Protein AF-A0A8H6S369-F1 (afdb_monomer_lite)

Sequence (110 aa):
MFALYQAVAGFLSSSPSASPAGTSSTSLPSLEELDYHQGLYRLVLHCLEDAAKKPGISEAEKAQLEEQCAQTRDRIAALHRLFMATMMEETYKHTHANLNPLGPPKDKNV

pLDDT: mean 72.41, std 19.6, range [31.75, 94.06]

Secondary structure (DSSP, 8-state):
-HHHHHHHHHHHH-------------PPPPHHHHHHHHHHHHHHHHHHHHHHTSTT--HHHHHHHHHHHHHHHHHHHHHHHHHHHHHHHHHHHHHHHT----PPP-----

Foldseek 3Di:
DVVVVVVLVVVLPPDVPPDPDDPDPPDQDDLVVLVVVLVVLVVVLVVLVVVLPDPPDDPVSNVVSVVSNVSSVVVNVVSVVSSVVVVVVVVVCVVVVVPPPDDDDPDDDD

Radius of gyration: 23.06 Å; chains: 1; bounding box: 61×20×75 Å

Structure (mmCIF, N/CA/C/O backbone):
data_AF-A0A8H6S369-F1
#
_entry.id   AF-A0A8H6S369-F1
#
loop_
_atom_site.group_PDB
_atom_site.id
_atom_site.type_symbol
_atom_site.label_atom_id
_atom_site.label_alt_id
_atom_site.label_comp_id
_atom_site.label_asym_id
_atom_site.label_entity_id
_atom_site.label_seq_id
_atom_site.pdbx_PDB_ins_code
_atom_site.Cartn_x
_atom_site.Cartn_y
_atom_site.Cartn_z
_atom_site.occupancy
_atom_site.B_iso_or_equiv
_atom_site.auth_seq_id
_atom_site.auth_comp_id
_atom_site.auth_asym_id
_atom_site.auth_atom_id
_atom_site.pdbx_PDB_model_num
ATOM 1 N N . MET A 1 1 ? -11.746 -13.940 14.329 1.00 49.00 1 MET A N 1
ATOM 2 C CA . MET A 1 1 ? -11.210 -12.718 13.682 1.00 49.00 1 MET A CA 1
ATOM 3 C C . MET A 1 1 ? -9.698 -12.547 13.858 1.00 49.00 1 MET A C 1
ATOM 5 O O . MET A 1 1 ? -9.083 -12.058 12.929 1.00 49.00 1 MET A O 1
ATOM 9 N N . PHE A 1 2 ? -9.077 -13.017 14.950 1.00 45.47 2 PHE A N 1
ATOM 10 C CA . PHE A 1 2 ? -7.624 -12.910 15.207 1.00 45.47 2 PHE A CA 1
ATOM 11 C C . PHE A 1 2 ? -6.681 -13.470 14.113 1.00 45.47 2 PHE A C 1
ATOM 13 O O . PHE A 1 2 ? -5.579 -12.960 13.933 1.00 45.47 2 PHE A O 1
ATOM 20 N N . ALA A 1 3 ? -7.102 -14.489 13.355 1.00 48.59 3 ALA A N 1
ATOM 21 C CA . ALA A 1 3 ? -6.244 -15.147 12.360 1.00 48.59 3 ALA A CA 1
ATOM 22 C C . ALA A 1 3 ? -5.946 -14.285 11.115 1.00 48.59 3 ALA A C 1
ATOM 24 O O . ALA A 1 3 ? -4.846 -14.353 10.573 1.00 48.59 3 ALA A O 1
ATOM 25 N N . LEU A 1 4 ? -6.889 -13.436 10.686 1.00 51.72 4 LEU A N 1
ATOM 26 C CA . LEU A 1 4 ? -6.674 -12.534 9.545 1.00 51.72 4 LEU A CA 1
ATOM 27 C C . LEU A 1 4 ? -5.665 -11.426 9.886 1.00 51.72 4 LEU A C 1
ATOM 29 O O . LEU A 1 4 ? -4.855 -11.052 9.045 1.00 51.72 4 LEU A O 1
ATOM 33 N N . TYR A 1 5 ? -5.662 -10.960 11.136 1.00 52.28 5 TYR A N 1
ATOM 34 C CA . TYR A 1 5 ? -4.746 -9.921 11.610 1.00 52.28 5 TYR A CA 1
ATOM 35 C C . TYR A 1 5 ? -3.295 -10.402 11.676 1.00 52.28 5 TYR A C 1
ATOM 37 O O . TYR A 1 5 ? -2.406 -9.670 11.251 1.00 52.28 5 TYR A O 1
ATOM 45 N N . GLN A 1 6 ? -3.038 -11.634 12.138 1.00 49.88 6 GLN A N 1
ATOM 46 C CA . GLN A 1 6 ? -1.680 -12.196 12.108 1.00 49.88 6 GLN A CA 1
ATOM 47 C C . GLN A 1 6 ? -1.173 -12.415 10.679 1.00 49.88 6 GLN A C 1
ATOM 49 O O . GLN A 1 6 ? -0.004 -12.156 10.407 1.00 49.88 6 GLN A O 1
ATOM 54 N N . ALA A 1 7 ? -2.045 -12.834 9.756 1.00 52.62 7 ALA A N 1
ATOM 55 C CA . ALA A 1 7 ? -1.669 -13.021 8.357 1.00 52.62 7 ALA A CA 1
ATOM 56 C C . ALA A 1 7 ? -1.289 -11.690 7.681 1.00 52.62 7 ALA A C 1
ATOM 58 O O . ALA A 1 7 ? -0.270 -11.614 6.995 1.00 52.62 7 ALA A O 1
ATOM 59 N N . VAL A 1 8 ? -2.053 -10.621 7.933 1.00 51.81 8 VAL A N 1
ATOM 60 C CA . VAL A 1 8 ? -1.755 -9.277 7.409 1.00 51.81 8 VAL A CA 1
ATOM 61 C C . VAL A 1 8 ? -0.524 -8.673 8.094 1.00 51.81 8 VAL A C 1
ATOM 63 O O . VAL A 1 8 ? 0.328 -8.109 7.414 1.00 51.81 8 VAL A O 1
ATOM 66 N N . ALA A 1 9 ? -0.355 -8.853 9.408 1.00 53.53 9 ALA A N 1
ATOM 67 C CA . ALA A 1 9 ? 0.839 -8.408 10.128 1.00 53.53 9 ALA A CA 1
ATOM 68 C C . ALA A 1 9 ? 2.114 -9.134 9.660 1.00 53.53 9 ALA A C 1
ATOM 70 O O . ALA A 1 9 ? 3.153 -8.500 9.513 1.00 53.53 9 ALA A O 1
ATOM 71 N N . GLY A 1 10 ? 2.045 -10.433 9.348 1.00 55.19 10 GLY A N 1
ATOM 72 C CA . GLY A 1 10 ? 3.16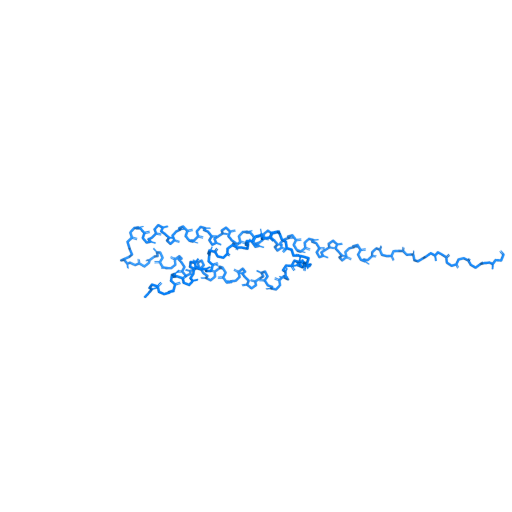3 -11.182 8.758 1.00 55.19 10 GLY A CA 1
ATOM 73 C C . GLY A 1 10 ? 3.528 -10.696 7.350 1.00 55.19 10 GLY A C 1
ATOM 74 O O . GLY A 1 10 ? 4.707 -10.563 7.012 1.00 55.19 10 GLY A O 1
ATOM 75 N N . PHE A 1 11 ? 2.522 -10.335 6.552 1.00 54.16 11 PHE A N 1
ATOM 76 C CA . PHE A 1 11 ? 2.709 -9.745 5.225 1.00 54.16 11 PHE A CA 1
ATOM 77 C C . PHE A 1 11 ? 3.300 -8.319 5.294 1.00 54.16 11 PHE A C 1
ATOM 79 O O . PHE A 1 11 ? 4.168 -7.953 4.498 1.00 54.16 11 PHE A O 1
ATOM 86 N N . LEU A 1 12 ? 2.893 -7.528 6.296 1.00 49.69 12 LEU A N 1
ATOM 87 C CA . LEU A 1 12 ? 3.395 -6.175 6.577 1.00 49.69 12 LEU A CA 1
ATOM 88 C C . LEU A 1 12 ? 4.731 -6.138 7.349 1.00 49.69 12 LEU A C 1
ATOM 90 O O . LEU A 1 12 ? 5.429 -5.128 7.313 1.00 49.69 12 LEU A O 1
ATOM 94 N N . SER A 1 13 ? 5.126 -7.230 8.005 1.00 47.12 13 SER A N 1
ATOM 95 C CA . SER A 1 13 ? 6.436 -7.381 8.660 1.00 47.12 13 SER A CA 1
ATOM 96 C C . SER A 1 13 ? 7.500 -7.940 7.720 1.00 47.12 13 SER A C 1
ATOM 98 O O . SER A 1 13 ? 8.692 -7.845 8.014 1.00 47.12 13 SER A O 1
ATOM 100 N N . SER A 1 14 ? 7.091 -8.506 6.585 1.00 44.72 14 SER A N 1
ATOM 101 C CA . SER A 1 14 ? 8.007 -8.905 5.523 1.00 44.72 14 SER A CA 1
ATOM 102 C C . SER A 1 14 ? 8.461 -7.642 4.792 1.00 44.72 14 SER A C 1
ATOM 104 O O . SER A 1 14 ? 7.936 -7.268 3.745 1.00 44.72 14 SER A O 1
ATOM 106 N N . SER A 1 15 ? 9.366 -6.895 5.419 1.00 44.88 15 SER A N 1
ATOM 107 C CA . SER A 1 15 ? 10.253 -5.990 4.699 1.00 44.88 15 SER A CA 1
ATOM 108 C C . SER A 1 15 ? 11.156 -6.854 3.820 1.00 44.88 15 SER A C 1
ATOM 110 O O . SER A 1 15 ? 11.592 -7.913 4.281 1.00 44.88 15 SER A O 1
ATOM 112 N N . PRO A 1 16 ? 11.485 -6.443 2.586 1.00 44.47 16 PRO A N 1
ATOM 113 C CA . PRO A 1 16 ? 12.604 -7.043 1.881 1.00 44.47 16 PRO A CA 1
ATOM 114 C C . PRO A 1 16 ? 13.867 -6.724 2.690 1.00 44.47 16 PRO A C 1
ATOM 116 O O . PRO A 1 16 ? 14.434 -5.637 2.602 1.00 44.47 16 PRO A O 1
ATOM 119 N N . SER A 1 17 ? 14.250 -7.649 3.570 1.00 39.12 17 SER A N 1
ATOM 120 C CA . SER A 1 17 ? 15.520 -7.614 4.278 1.00 39.12 17 SER A CA 1
ATOM 121 C C . SER A 1 17 ? 16.614 -7.713 3.225 1.00 39.12 17 SER A C 1
ATOM 123 O O . SER A 1 17 ? 16.814 -8.764 2.614 1.00 39.12 17 SER A O 1
ATOM 125 N N . ALA A 1 18 ? 17.294 -6.596 2.986 1.00 43.22 18 ALA A N 1
ATOM 126 C CA . ALA A 1 18 ? 18.536 -6.558 2.240 1.00 43.22 18 ALA A CA 1
ATOM 127 C C . ALA A 1 18 ? 19.601 -7.308 3.054 1.00 43.22 18 ALA A C 1
ATOM 129 O O . ALA A 1 18 ? 20.318 -6.720 3.860 1.00 43.22 18 ALA A O 1
ATOM 130 N N . SER A 1 19 ? 19.677 -8.626 2.875 1.00 31.75 19 SER A N 1
ATOM 131 C CA . SER A 1 19 ? 20.837 -9.407 3.300 1.00 31.75 19 SER A CA 1
ATOM 132 C C . SER A 1 19 ? 21.965 -9.233 2.275 1.00 31.75 19 SER A C 1
ATOM 134 O O . SER A 1 19 ? 21.745 -9.488 1.089 1.00 31.75 19 SER A O 1
ATOM 136 N N . PRO A 1 20 ? 23.173 -8.810 2.689 1.00 55.84 20 PRO A N 1
ATOM 137 C CA . PRO A 1 20 ? 24.300 -8.625 1.794 1.00 55.84 20 PRO A CA 1
ATOM 138 C C . PRO A 1 20 ? 25.159 -9.890 1.813 1.00 55.84 20 PRO A C 1
ATOM 140 O O . PRO A 1 20 ? 26.059 -10.001 2.631 1.00 55.84 20 PRO A O 1
ATOM 143 N N . ALA A 1 21 ? 24.867 -10.863 0.953 1.00 48.03 21 ALA A N 1
ATOM 144 C CA . ALA A 1 21 ? 25.835 -11.868 0.493 1.00 48.03 21 ALA A CA 1
ATOM 145 C C . ALA A 1 21 ? 25.116 -12.900 -0.373 1.00 48.03 21 ALA A C 1
ATOM 147 O O . ALA A 1 21 ? 24.442 -13.801 0.118 1.00 48.03 21 ALA A O 1
ATOM 148 N N . GLY A 1 22 ? 25.296 -12.779 -1.677 1.00 35.47 22 GLY A N 1
ATOM 149 C CA . GLY A 1 22 ? 24.844 -13.770 -2.630 1.00 35.47 22 GLY A CA 1
ATOM 150 C C . GLY A 1 22 ? 24.942 -13.167 -4.008 1.00 35.47 22 GLY A C 1
ATOM 151 O O . GLY A 1 22 ? 24.204 -12.248 -4.339 1.00 35.47 22 GLY A O 1
ATOM 152 N N . THR A 1 23 ? 25.889 -13.645 -4.800 1.00 40.75 23 THR A N 1
ATOM 153 C CA . THR A 1 23 ? 25.946 -13.411 -6.239 1.00 40.75 23 THR A CA 1
ATOM 154 C C . THR A 1 23 ? 24.654 -13.938 -6.861 1.00 40.75 23 THR A C 1
ATOM 156 O O . THR A 1 23 ? 24.546 -15.099 -7.243 1.00 40.75 23 THR A O 1
ATOM 159 N N . SER A 1 24 ? 23.622 -13.116 -6.882 1.00 41.50 24 SER A N 1
ATOM 160 C CA . SER A 1 24 ? 22.390 -13.346 -7.611 1.00 41.50 24 SER A CA 1
ATOM 161 C C . SER A 1 24 ? 22.089 -12.016 -8.253 1.00 41.50 24 SER A C 1
ATOM 163 O O . SER A 1 24 ? 21.974 -11.004 -7.569 1.00 41.50 24 SER A O 1
ATOM 165 N N . SER A 1 25 ? 22.086 -12.000 -9.579 1.00 43.03 25 SER A N 1
ATOM 166 C CA . SER A 1 25 ? 21.592 -10.875 -10.351 1.00 43.03 25 SER A CA 1
ATOM 167 C C . SER A 1 25 ? 20.153 -10.632 -9.915 1.00 43.03 25 SER A C 1
ATOM 169 O O . SER A 1 25 ? 19.243 -11.290 -10.409 1.00 43.03 25 SER A O 1
ATOM 171 N N . THR A 1 26 ? 19.950 -9.752 -8.937 1.00 48.81 26 THR A N 1
ATOM 172 C CA . THR A 1 26 ? 18.623 -9.303 -8.535 1.00 48.81 26 THR A CA 1
ATOM 173 C C . THR A 1 26 ? 18.137 -8.429 -9.676 1.00 48.81 26 THR A C 1
ATOM 175 O O . THR A 1 26 ? 18.379 -7.224 -9.712 1.00 48.81 26 THR A O 1
ATOM 178 N N . SER A 1 27 ? 17.558 -9.067 -10.691 1.00 59.31 27 SER A N 1
ATOM 179 C CA . SER A 1 27 ? 16.790 -8.374 -11.709 1.00 59.31 27 SER A CA 1
ATOM 180 C C . SER A 1 27 ? 15.766 -7.506 -10.994 1.00 59.31 27 SER A C 1
ATOM 182 O O . SER A 1 27 ? 15.161 -7.942 -10.010 1.00 59.31 27 SER A O 1
ATOM 184 N N . LEU A 1 28 ? 15.598 -6.272 -11.466 1.00 64.06 28 LEU A N 1
ATOM 185 C CA . LEU A 1 28 ? 14.491 -5.447 -11.011 1.00 64.06 28 LEU A CA 1
ATOM 186 C C . LEU A 1 28 ? 13.186 -6.246 -11.141 1.00 64.06 28 LEU A C 1
ATOM 188 O O . LEU A 1 28 ? 13.041 -6.987 -12.121 1.00 64.06 28 LEU A O 1
ATOM 192 N N . PRO A 1 29 ? 12.265 -6.124 -10.169 1.00 72.06 29 PRO A N 1
ATOM 193 C CA . PRO A 1 29 ? 10.955 -6.741 -10.287 1.00 72.06 29 PRO A CA 1
ATOM 194 C C . PRO A 1 29 ? 10.286 -6.253 -11.569 1.00 72.06 29 PRO A C 1
ATOM 196 O O . PRO A 1 29 ? 10.397 -5.076 -11.937 1.00 72.06 29 PRO A O 1
ATOM 199 N N . SER A 1 30 ? 9.622 -7.174 -12.254 1.00 80.62 30 SER A N 1
ATOM 200 C CA . SER A 1 30 ? 8.921 -6.866 -13.495 1.00 80.62 30 SER A CA 1
ATOM 201 C C . SER A 1 30 ? 7.798 -5.855 -13.246 1.00 80.62 30 SER A C 1
ATOM 203 O O . SER A 1 30 ? 7.244 -5.767 -12.146 1.00 80.62 30 SER A O 1
ATOM 205 N N . LEU A 1 31 ? 7.430 -5.089 -14.277 1.00 81.25 31 LEU A N 1
ATOM 206 C CA . LEU A 1 31 ? 6.306 -4.151 -14.179 1.00 81.25 31 LEU A CA 1
ATOM 207 C C . LEU A 1 31 ? 5.000 -4.857 -13.775 1.00 81.25 31 LEU A C 1
ATOM 209 O O . LEU A 1 31 ? 4.215 -4.287 -13.021 1.00 81.25 31 LEU A O 1
ATOM 213 N N . GLU A 1 32 ? 4.801 -6.101 -14.217 1.00 85.25 32 GLU A N 1
ATOM 214 C CA . GLU A 1 32 ? 3.636 -6.924 -13.870 1.00 85.25 32 GLU A CA 1
ATOM 215 C C . GLU A 1 32 ? 3.624 -7.315 -12.383 1.00 85.25 32 GLU A C 1
ATOM 217 O O . GLU A 1 32 ? 2.596 -7.189 -11.718 1.00 85.25 32 GLU A O 1
ATOM 222 N N . GLU A 1 33 ? 4.771 -7.707 -11.816 1.00 84.56 33 GLU A N 1
ATOM 223 C CA . GLU A 1 33 ? 4.889 -7.973 -10.374 1.00 84.56 33 GLU A CA 1
ATOM 224 C C . GLU A 1 33 ? 4.626 -6.712 -9.543 1.00 84.56 33 GLU A C 1
ATOM 226 O O . GLU A 1 33 ? 3.954 -6.770 -8.510 1.00 84.56 33 GLU A O 1
ATOM 231 N N . LEU A 1 34 ? 5.130 -5.557 -9.989 1.00 85.50 34 LEU A N 1
ATOM 232 C CA . LEU A 1 34 ? 4.906 -4.282 -9.309 1.00 85.50 34 LEU A CA 1
ATOM 233 C C . LEU A 1 34 ? 3.427 -3.877 -9.317 1.00 85.50 34 LEU A C 1
ATOM 235 O O . LEU A 1 34 ? 2.916 -3.458 -8.274 1.00 85.50 34 LEU A O 1
ATOM 239 N N . ASP A 1 35 ? 2.738 -4.040 -10.449 1.00 85.56 35 ASP A N 1
ATOM 240 C CA . ASP A 1 35 ? 1.301 -3.769 -10.573 1.00 85.56 35 ASP A CA 1
ATOM 241 C C . ASP A 1 35 ? 0.470 -4.723 -9.700 1.00 85.56 35 ASP A C 1
ATOM 243 O O . ASP A 1 35 ? -0.366 -4.283 -8.901 1.00 85.56 35 ASP A O 1
ATOM 247 N N . TYR A 1 36 ? 0.785 -6.023 -9.737 1.00 88.81 36 TYR A N 1
ATOM 248 C CA . TYR A 1 36 ? 0.152 -7.031 -8.887 1.00 88.81 36 TYR A CA 1
ATOM 249 C C . TYR A 1 36 ? 0.281 -6.686 -7.397 1.00 88.81 36 TYR A C 1
ATOM 251 O O . TYR A 1 36 ? -0.711 -6.660 -6.657 1.00 88.81 36 TYR A O 1
ATOM 259 N N . HIS A 1 37 ? 1.492 -6.357 -6.940 1.00 87.25 37 HIS A N 1
ATOM 260 C CA . HIS A 1 37 ? 1.718 -5.974 -5.550 1.00 87.25 37 HIS A CA 1
ATOM 261 C C . HIS A 1 37 ? 1.006 -4.671 -5.183 1.00 87.25 37 HIS A C 1
ATOM 263 O O . HIS A 1 37 ? 0.454 -4.570 -4.083 1.00 87.25 37 HIS A O 1
ATOM 269 N N . GLN A 1 38 ? 0.959 -3.688 -6.083 1.00 89.19 38 GLN A N 1
ATOM 270 C CA . GLN A 1 38 ? 0.216 -2.455 -5.844 1.00 89.19 38 GLN A CA 1
ATOM 271 C C . GLN A 1 38 ? -1.286 -2.728 -5.666 1.00 89.19 38 GLN A C 1
ATOM 273 O O . GLN A 1 38 ? -1.898 -2.178 -4.745 1.00 89.19 38 GLN A O 1
ATOM 278 N N . GLY A 1 39 ? -1.870 -3.600 -6.494 1.00 89.38 39 GLY A N 1
ATOM 279 C CA . GLY A 1 39 ? -3.258 -4.044 -6.365 1.00 89.38 39 GLY A CA 1
ATOM 280 C C . GLY A 1 39 ? -3.535 -4.717 -5.019 1.00 89.38 39 GLY A C 1
ATOM 281 O O . GLY A 1 39 ? -4.490 -4.354 -4.326 1.00 89.38 39 GLY A O 1
ATOM 282 N N . LEU A 1 40 ? -2.653 -5.626 -4.592 1.00 92.31 40 LEU A N 1
ATOM 283 C CA . LEU A 1 40 ? -2.762 -6.290 -3.290 1.00 92.31 40 LEU A CA 1
ATOM 284 C C . LEU A 1 40 ? -2.722 -5.301 -2.122 1.00 92.31 40 LEU A C 1
ATOM 286 O O . LEU A 1 40 ? -3.575 -5.366 -1.237 1.00 92.31 40 LEU A O 1
ATOM 290 N N . TYR A 1 41 ? -1.770 -4.365 -2.108 1.00 90.38 41 TYR A N 1
ATOM 291 C CA . TYR A 1 41 ? -1.688 -3.391 -1.018 1.00 90.38 41 TYR A CA 1
ATOM 292 C C . TYR A 1 41 ? -2.888 -2.443 -0.986 1.00 90.38 41 TYR A C 1
ATOM 294 O O . TYR A 1 41 ? -3.335 -2.077 0.100 1.00 90.38 41 TYR A O 1
ATOM 302 N N . ARG A 1 42 ? -3.459 -2.081 -2.142 1.00 92.44 42 ARG A N 1
ATOM 303 C CA . ARG A 1 42 ? -4.713 -1.310 -2.193 1.00 92.44 42 ARG A CA 1
ATOM 304 C C . ARG A 1 42 ? -5.882 -2.088 -1.591 1.00 92.44 42 ARG A C 1
ATOM 306 O O . ARG A 1 42 ? -6.650 -1.511 -0.824 1.00 92.44 42 ARG A O 1
ATOM 313 N N . LEU A 1 43 ? -5.997 -3.383 -1.893 1.00 93.75 43 LEU A N 1
ATOM 314 C CA . LEU A 1 43 ? -7.024 -4.242 -1.300 1.00 93.75 43 LEU A CA 1
ATOM 315 C C . LEU A 1 43 ? -6.851 -4.349 0.222 1.00 93.75 43 LEU A C 1
ATOM 317 O O . LEU A 1 43 ? -7.818 -4.196 0.965 1.00 93.75 43 LEU A O 1
ATOM 321 N N . VAL A 1 44 ? -5.619 -4.564 0.693 1.00 93.06 44 VAL A N 1
ATOM 322 C CA . VAL A 1 44 ? -5.306 -4.612 2.130 1.00 93.06 44 VAL A CA 1
ATOM 323 C C . VAL A 1 44 ? -5.666 -3.293 2.810 1.00 93.06 44 VAL A C 1
ATOM 325 O O . VAL A 1 44 ? -6.322 -3.317 3.849 1.00 93.06 44 VAL A O 1
ATOM 328 N N . LEU A 1 45 ? -5.307 -2.153 2.213 1.00 93.81 45 LEU A N 1
ATOM 329 C CA . LEU A 1 45 ? -5.638 -0.837 2.754 1.00 93.81 45 LEU A CA 1
ATOM 330 C C . LEU A 1 45 ? -7.153 -0.659 2.912 1.00 93.81 45 LEU A C 1
ATOM 332 O O . LEU A 1 45 ? -7.605 -0.259 3.981 1.00 93.81 45 LEU A O 1
ATOM 336 N N . HIS A 1 46 ? -7.935 -1.027 1.895 1.00 93.69 46 HIS A N 1
ATOM 337 C CA . HIS A 1 46 ? -9.396 -0.961 1.959 1.00 93.69 46 HIS A CA 1
ATOM 338 C C . HIS A 1 46 ? -9.959 -1.827 3.097 1.00 93.69 46 HIS A C 1
ATOM 340 O O . HIS A 1 46 ? -10.801 -1.380 3.872 1.00 93.69 46 HIS A O 1
ATOM 346 N N . CYS A 1 47 ? -9.462 -3.058 3.246 1.00 92.50 47 CYS A N 1
ATOM 347 C CA . CYS A 1 47 ? -9.880 -3.957 4.322 1.00 92.50 47 CYS A CA 1
ATOM 348 C C . CYS A 1 47 ? -9.554 -3.406 5.720 1.00 92.50 47 CYS A C 1
ATOM 350 O O . CYS A 1 47 ? -10.364 -3.552 6.638 1.00 92.50 47 CYS A O 1
ATOM 352 N N . LEU A 1 48 ? -8.380 -2.789 5.893 1.00 91.19 48 LEU A N 1
ATOM 353 C CA . LEU A 1 48 ? -7.969 -2.180 7.161 1.00 91.19 48 LEU A CA 1
ATOM 354 C C . LEU A 1 48 ? -8.826 -0.953 7.497 1.00 91.19 48 LEU A C 1
ATOM 356 O O . LEU A 1 48 ? -9.293 -0.822 8.628 1.00 91.19 48 LEU A O 1
ATOM 360 N N . GLU A 1 49 ? -9.093 -0.095 6.511 1.00 92.38 49 GLU A N 1
ATOM 361 C CA . GLU A 1 49 ? -9.954 1.080 6.676 1.00 92.38 49 GLU A CA 1
ATOM 362 C C . GLU A 1 49 ? -11.397 0.690 7.021 1.00 92.38 49 GLU A C 1
ATOM 364 O O . GLU A 1 49 ? -12.021 1.320 7.875 1.00 92.38 49 GLU A O 1
ATOM 369 N N . ASP A 1 50 ? -11.929 -0.366 6.406 1.00 93.38 50 ASP A N 1
ATOM 370 C CA . ASP A 1 50 ? -13.256 -0.889 6.738 1.00 93.38 50 ASP A CA 1
ATOM 371 C C . ASP A 1 50 ? -13.294 -1.527 8.126 1.00 93.38 50 ASP A C 1
ATOM 373 O O . ASP A 1 50 ? -14.267 -1.357 8.863 1.00 93.38 50 ASP A O 1
ATOM 377 N N . ALA A 1 51 ? -12.231 -2.233 8.522 1.00 90.06 51 ALA A N 1
ATOM 378 C CA . ALA A 1 51 ? -12.112 -2.774 9.870 1.00 90.06 51 ALA A CA 1
ATOM 379 C C . ALA A 1 51 ? -12.089 -1.658 10.927 1.00 90.06 51 ALA A C 1
ATOM 381 O O . ALA A 1 51 ? -12.761 -1.790 11.948 1.00 90.06 51 ALA A O 1
ATOM 382 N N . ALA A 1 52 ? -11.399 -0.546 10.656 1.00 89.75 52 ALA A N 1
ATOM 383 C CA . ALA A 1 52 ? -11.307 0.603 11.559 1.00 89.75 52 ALA A CA 1
ATOM 384 C C . ALA A 1 52 ? -12.637 1.365 11.725 1.00 89.75 52 ALA A C 1
ATOM 386 O O . ALA A 1 52 ? -12.803 2.129 12.676 1.00 89.75 52 ALA A O 1
ATOM 387 N N . LYS A 1 53 ? -13.598 1.162 10.815 1.00 90.19 53 LYS A N 1
ATOM 388 C CA . LYS A 1 53 ? -14.948 1.745 10.884 1.00 90.19 53 LYS A CA 1
ATOM 389 C C . LYS A 1 53 ? -15.953 0.851 11.613 1.00 90.19 53 LYS A C 1
ATOM 391 O O . LYS A 1 53 ? -17.084 1.284 11.840 1.00 90.19 53 LYS A O 1
ATOM 396 N N . LYS A 1 54 ? -15.594 -0.394 11.954 1.00 91.25 54 LYS A N 1
ATOM 397 C CA . LYS A 1 54 ? -16.531 -1.320 12.602 1.00 91.25 54 LYS A CA 1
ATOM 398 C C . LYS A 1 54 ? -16.909 -0.812 13.997 1.00 91.25 54 LYS A C 1
ATOM 400 O O . LYS A 1 54 ? -16.025 -0.468 14.780 1.00 91.25 54 LYS A O 1
ATOM 405 N N . PRO A 1 55 ? -18.205 -0.798 14.345 1.00 87.44 55 PRO A N 1
ATOM 406 C CA . PRO A 1 55 ? -18.622 -0.456 15.695 1.00 87.44 55 PRO A CA 1
ATOM 407 C C . PRO A 1 55 ? -18.144 -1.528 16.682 1.00 87.44 55 PRO A C 1
ATOM 409 O O . PRO A 1 55 ? -18.146 -2.718 16.368 1.00 87.44 55 PRO A O 1
ATOM 412 N N . GLY A 1 56 ? -17.759 -1.106 17.887 1.00 90.44 56 GLY A N 1
ATOM 413 C CA . GLY A 1 56 ? -17.362 -2.013 18.969 1.00 90.44 56 GLY A CA 1
ATOM 414 C C . GLY A 1 56 ? -15.887 -2.420 18.987 1.00 90.44 56 GLY A C 1
ATOM 415 O O . GLY A 1 56 ? -15.522 -3.257 19.807 1.00 90.44 56 GLY A O 1
ATOM 416 N N . ILE A 1 57 ? -15.044 -1.837 18.131 1.00 91.44 57 ILE A N 1
ATOM 417 C CA . ILE A 1 57 ? -13.585 -1.950 18.266 1.00 91.44 57 ILE A CA 1
ATOM 418 C C . ILE A 1 57 ? -13.088 -1.043 19.396 1.00 91.44 57 ILE A C 1
ATOM 420 O O . ILE A 1 57 ? -13.612 0.057 19.597 1.00 91.44 57 ILE A O 1
ATOM 424 N N . SER A 1 58 ? -12.082 -1.498 20.137 1.00 93.88 58 SER A N 1
ATOM 425 C CA . SER A 1 58 ? -11.439 -0.676 21.162 1.00 93.88 58 SER A CA 1
ATOM 426 C C . SER A 1 58 ? -10.582 0.430 20.539 1.00 93.88 58 SER A C 1
ATOM 428 O O . SER A 1 58 ? -10.142 0.338 19.392 1.00 93.88 58 SER A O 1
ATOM 430 N N . GLU A 1 59 ? -10.302 1.480 21.311 1.00 91.25 59 GLU A N 1
ATOM 431 C CA . GLU A 1 59 ? -9.436 2.580 20.868 1.00 91.25 59 GLU A CA 1
ATOM 432 C C . GLU A 1 59 ? -8.011 2.101 20.546 1.00 91.25 59 GLU A C 1
ATOM 434 O O . GLU A 1 59 ? -7.422 2.539 19.560 1.00 91.25 59 GLU A O 1
ATOM 439 N N . ALA A 1 60 ? -7.495 1.128 21.305 1.00 91.94 60 ALA A N 1
ATOM 440 C CA . ALA A 1 60 ? -6.195 0.512 21.048 1.00 91.94 60 ALA A CA 1
ATOM 441 C C . ALA A 1 60 ? -6.165 -0.265 19.718 1.00 91.94 60 ALA A C 1
ATOM 443 O O . ALA A 1 60 ? -5.231 -0.113 18.933 1.00 91.94 60 ALA A O 1
ATOM 444 N N . GLU A 1 61 ? -7.200 -1.062 19.429 1.00 90.06 61 GLU A N 1
ATOM 445 C CA . GLU A 1 61 ? -7.312 -1.789 18.155 1.00 90.06 61 GLU A CA 1
ATOM 446 C C . GLU A 1 61 ? -7.483 -0.835 16.972 1.00 90.06 61 GLU A C 1
ATOM 448 O O . GLU A 1 61 ? -6.917 -1.059 15.902 1.00 90.06 61 GLU A O 1
ATOM 453 N N . LYS A 1 62 ? -8.237 0.252 17.164 1.00 90.31 62 LYS A N 1
ATOM 454 C CA . LYS A 1 62 ? -8.398 1.293 16.152 1.00 90.31 62 LYS A CA 1
ATOM 455 C C . LYS A 1 62 ? -7.068 1.984 15.847 1.00 90.31 62 LYS A C 1
ATOM 457 O O . LYS A 1 62 ? -6.719 2.106 14.676 1.00 90.31 62 LYS A O 1
ATOM 462 N N . ALA A 1 63 ? -6.306 2.366 16.872 1.00 91.94 63 ALA A N 1
ATOM 463 C CA . ALA A 1 63 ? -4.985 2.967 16.700 1.00 91.94 63 ALA A CA 1
ATOM 464 C C . ALA A 1 63 ? -4.023 2.025 15.953 1.00 91.94 63 ALA A C 1
ATOM 466 O O . ALA A 1 63 ? -3.330 2.450 15.031 1.00 91.94 63 ALA A O 1
ATOM 467 N N . GLN A 1 64 ? -4.040 0.728 16.279 1.00 93.00 64 GLN A N 1
ATOM 468 C CA . GLN A 1 64 ? -3.234 -0.272 15.576 1.00 93.00 64 GLN A CA 1
ATOM 469 C C . GLN A 1 64 ? -3.640 -0.417 14.099 1.00 93.00 64 GLN A C 1
ATOM 471 O O . GLN A 1 64 ? -2.783 -0.526 13.222 1.00 93.00 64 GLN A O 1
ATOM 476 N N . LEU A 1 65 ? -4.942 -0.404 13.799 1.00 90.81 65 LEU A N 1
ATOM 477 C CA . LEU A 1 65 ? -5.446 -0.435 12.423 1.00 90.81 65 LEU A CA 1
ATOM 478 C C . LEU A 1 65 ? -5.045 0.816 11.633 1.00 90.81 65 LEU A C 1
ATOM 480 O O . LEU A 1 65 ? -4.672 0.709 10.464 1.00 90.81 65 LEU A O 1
ATOM 484 N N . GLU A 1 66 ? -5.098 1.993 12.255 1.00 92.44 66 GLU A N 1
ATOM 485 C CA . GLU A 1 66 ? -4.662 3.253 11.646 1.00 92.44 66 GLU A CA 1
ATOM 486 C C . GLU A 1 66 ? -3.155 3.250 11.354 1.00 92.44 66 GLU A C 1
ATOM 488 O O . GLU A 1 66 ? -2.741 3.661 10.265 1.00 92.44 66 GLU A O 1
ATOM 493 N N . GLU A 1 67 ? -2.341 2.707 12.262 1.00 94.06 67 GLU A N 1
ATOM 494 C CA . GLU A 1 67 ? -0.908 2.503 12.040 1.00 94.06 67 GLU A CA 1
ATOM 495 C C . GLU A 1 67 ? -0.654 1.556 10.856 1.00 94.06 67 GLU A C 1
ATOM 497 O O . GLU A 1 67 ? 0.118 1.878 9.950 1.00 94.06 67 GLU A O 1
ATOM 502 N N . GLN A 1 68 ? -1.356 0.419 10.796 1.00 91.75 68 GLN A N 1
ATOM 503 C CA . GLN A 1 68 ? -1.249 -0.513 9.669 1.00 91.75 68 GLN A CA 1
ATOM 504 C C . GLN A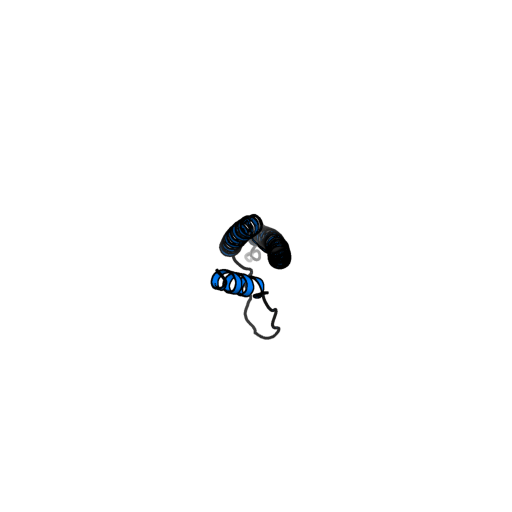 1 68 ? -1.694 0.124 8.343 1.00 91.75 68 GLN A C 1
ATOM 506 O O . GLN A 1 68 ? -1.092 -0.141 7.297 1.00 91.75 68 GLN A O 1
ATOM 511 N N . CYS A 1 69 ? -2.705 0.999 8.363 1.00 93.44 69 CYS A N 1
ATOM 512 C CA . CYS A 1 69 ? -3.098 1.778 7.189 1.00 93.44 69 CYS A CA 1
ATOM 513 C C . CYS A 1 69 ? -1.967 2.707 6.736 1.00 93.44 69 CYS A C 1
ATOM 515 O O . CYS A 1 69 ? -1.661 2.752 5.544 1.00 93.44 69 CYS A O 1
ATOM 517 N N . ALA A 1 70 ? -1.334 3.431 7.664 1.00 93.06 70 ALA A N 1
ATOM 518 C CA . ALA A 1 70 ? -0.212 4.317 7.356 1.00 93.06 70 ALA A CA 1
ATOM 519 C C . ALA A 1 70 ? 0.955 3.542 6.721 1.00 93.06 70 ALA A C 1
ATOM 521 O O . ALA A 1 70 ? 1.379 3.871 5.613 1.00 93.06 70 ALA A O 1
ATOM 522 N N . GLN A 1 71 ? 1.371 2.433 7.338 1.00 92.81 71 GLN A N 1
ATOM 523 C CA . GLN A 1 71 ? 2.424 1.559 6.806 1.00 92.81 71 GLN A CA 1
ATOM 524 C C . GLN A 1 71 ? 2.082 1.012 5.409 1.00 92.81 71 GLN A C 1
ATOM 526 O O . GLN A 1 71 ? 2.939 0.928 4.527 1.00 92.81 71 GLN A O 1
ATOM 531 N N . THR A 1 72 ? 0.816 0.654 5.177 1.00 91.25 72 THR A N 1
ATOM 532 C CA . THR A 1 72 ? 0.362 0.158 3.870 1.00 91.25 72 THR A CA 1
ATOM 533 C C . THR A 1 72 ? 0.412 1.256 2.803 1.00 91.25 72 THR A C 1
ATOM 535 O O . THR A 1 72 ? 0.848 1.000 1.679 1.00 91.25 72 THR A O 1
ATOM 538 N N . ARG A 1 73 ? 0.036 2.497 3.141 1.00 93.00 73 ARG A N 1
ATOM 539 C CA . ARG A 1 73 ? 0.158 3.650 2.230 1.00 93.00 73 ARG A CA 1
ATOM 540 C C . ARG A 1 73 ? 1.616 3.933 1.871 1.00 93.00 73 ARG A C 1
ATOM 542 O O . ARG A 1 73 ? 1.914 4.156 0.697 1.00 93.00 73 ARG A O 1
ATOM 549 N N . ASP A 1 74 ? 2.524 3.837 2.838 1.00 93.56 74 ASP A N 1
ATOM 550 C CA . ASP A 1 74 ? 3.959 4.020 2.598 1.00 93.56 74 ASP A CA 1
ATOM 551 C C . ASP A 1 74 ? 4.525 2.955 1.651 1.00 93.56 74 ASP A C 1
ATOM 553 O O . ASP A 1 74 ? 5.298 3.274 0.741 1.00 93.56 74 ASP A O 1
ATOM 557 N N . ARG A 1 75 ? 4.085 1.698 1.794 1.00 88.69 75 ARG A N 1
ATOM 558 C CA . ARG A 1 75 ? 4.441 0.600 0.878 1.00 88.69 75 ARG A CA 1
ATOM 559 C C . ARG A 1 75 ? 3.943 0.848 -0.545 1.00 88.69 75 ARG A C 1
ATOM 561 O O . ARG A 1 75 ? 4.705 0.660 -1.492 1.00 88.69 75 ARG A O 1
ATOM 568 N N . ILE A 1 76 ? 2.709 1.330 -0.708 1.00 90.62 76 ILE A N 1
ATOM 569 C CA . ILE A 1 76 ? 2.170 1.720 -2.024 1.00 90.62 76 ILE A CA 1
ATOM 570 C C . ILE A 1 76 ? 3.019 2.840 -2.638 1.00 90.62 76 ILE A C 1
ATOM 572 O O . ILE A 1 76 ? 3.366 2.775 -3.818 1.00 90.62 76 ILE A O 1
ATOM 576 N N . ALA A 1 77 ? 3.393 3.850 -1.850 1.00 90.44 77 ALA A N 1
ATOM 577 C CA . ALA A 1 77 ? 4.234 4.944 -2.327 1.00 90.44 77 ALA A CA 1
ATOM 578 C C . 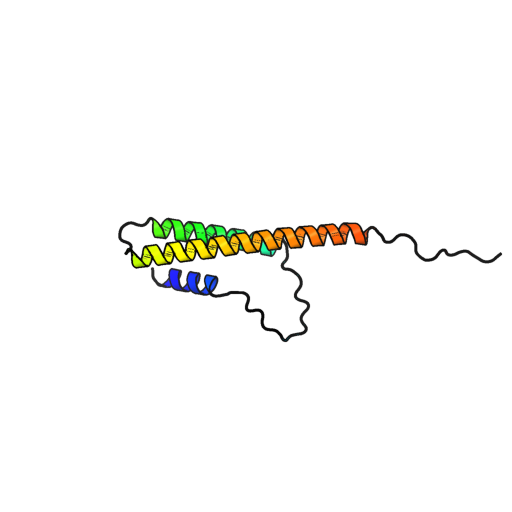ALA A 1 77 ? 5.640 4.463 -2.730 1.00 90.44 77 ALA A C 1
ATOM 580 O O . ALA A 1 77 ? 6.186 4.928 -3.732 1.00 90.44 77 ALA A O 1
ATOM 581 N N . ALA A 1 78 ? 6.223 3.522 -1.984 1.00 88.06 78 ALA A N 1
ATOM 582 C CA . ALA A 1 78 ? 7.508 2.914 -2.319 1.00 88.06 78 ALA A CA 1
ATOM 583 C C . ALA A 1 78 ? 7.448 2.114 -3.628 1.00 88.06 78 ALA A C 1
ATOM 585 O O . ALA A 1 78 ? 8.311 2.304 -4.485 1.00 88.06 78 ALA A O 1
ATOM 586 N N . LEU A 1 79 ? 6.407 1.296 -3.821 1.00 87.88 79 LEU A N 1
ATOM 587 C CA . LEU A 1 79 ? 6.186 0.580 -5.080 1.00 87.88 79 LEU A CA 1
ATOM 588 C C . LEU A 1 79 ? 6.006 1.534 -6.255 1.00 87.88 79 LEU A C 1
ATOM 590 O O . LEU A 1 79 ? 6.573 1.301 -7.313 1.00 87.88 79 LEU A O 1
ATOM 594 N N . HIS A 1 80 ? 5.280 2.635 -6.066 1.00 86.88 80 HIS A N 1
ATOM 595 C CA . HIS A 1 80 ? 5.087 3.614 -7.130 1.00 86.88 80 HIS A CA 1
ATOM 596 C C . HIS A 1 80 ? 6.408 4.278 -7.547 1.00 86.88 80 HIS A C 1
ATOM 598 O O . HIS A 1 80 ? 6.670 4.438 -8.738 1.00 86.88 80 HIS A O 1
ATOM 604 N N . ARG A 1 81 ? 7.283 4.605 -6.584 1.00 87.94 81 ARG A N 1
ATOM 605 C CA . ARG A 1 81 ? 8.638 5.097 -6.887 1.00 87.94 81 ARG A CA 1
ATOM 606 C C . ARG A 1 81 ? 9.461 4.060 -7.650 1.00 87.94 81 ARG A C 1
ATOM 608 O O . ARG A 1 81 ? 10.147 4.424 -8.599 1.00 87.94 81 ARG A O 1
ATOM 615 N N . LEU A 1 82 ? 9.377 2.790 -7.254 1.00 85.56 82 LEU A N 1
ATOM 616 C CA . LEU A 1 82 ? 10.088 1.703 -7.924 1.00 85.56 82 LEU A CA 1
ATOM 617 C C . LEU A 1 82 ? 9.571 1.485 -9.349 1.00 85.56 82 LEU A C 1
ATOM 619 O O . LEU A 1 82 ? 10.368 1.385 -10.269 1.00 85.56 82 LEU A O 1
ATOM 623 N N . PHE A 1 83 ? 8.255 1.518 -9.549 1.00 84.69 83 PHE A N 1
ATOM 624 C CA . PHE A 1 83 ? 7.625 1.422 -10.864 1.00 84.69 83 PHE A CA 1
ATOM 625 C C . PHE A 1 83 ? 8.092 2.540 -11.803 1.00 84.69 83 PHE A C 1
ATOM 627 O O . PHE A 1 83 ? 8.489 2.273 -12.935 1.00 84.69 83 PHE A O 1
ATOM 634 N N . MET A 1 84 ? 8.128 3.788 -11.323 1.00 84.19 84 MET A N 1
ATOM 635 C CA . MET A 1 84 ? 8.666 4.913 -12.097 1.00 84.19 84 MET A CA 1
ATOM 636 C C . MET A 1 84 ? 10.151 4.724 -12.441 1.00 84.19 84 MET A C 1
ATOM 638 O O . MET A 1 84 ? 10.556 5.009 -13.567 1.00 84.19 84 MET A O 1
ATOM 642 N N . ALA A 1 85 ? 10.955 4.210 -11.505 1.00 83.19 85 ALA A N 1
ATOM 643 C CA . ALA A 1 85 ? 12.366 3.917 -11.752 1.00 83.19 85 ALA A CA 1
ATOM 644 C C . ALA A 1 85 ? 12.551 2.813 -12.810 1.00 83.19 85 ALA A C 1
ATOM 646 O O . ALA A 1 85 ? 13.329 2.999 -13.745 1.00 83.19 85 ALA A O 1
ATOM 647 N N . THR A 1 86 ? 11.792 1.714 -12.719 1.00 80.88 86 THR A N 1
ATOM 648 C CA . THR A 1 86 ? 11.823 0.616 -13.699 1.00 80.88 86 THR A CA 1
ATOM 649 C C . THR A 1 86 ? 11.405 1.101 -15.089 1.00 80.88 86 THR A C 1
ATOM 651 O O . THR A 1 86 ? 12.111 0.846 -16.062 1.00 80.88 86 THR A O 1
ATOM 654 N N . MET A 1 87 ? 10.327 1.888 -15.186 1.00 80.56 87 MET A N 1
ATOM 655 C CA . MET A 1 87 ? 9.879 2.505 -16.444 1.00 80.56 87 MET A CA 1
ATOM 656 C C . MET A 1 87 ? 10.955 3.403 -17.076 1.00 80.56 87 MET A C 1
ATOM 658 O O . MET A 1 87 ? 11.178 3.355 -18.290 1.00 80.56 87 MET A O 1
ATOM 662 N N . MET A 1 88 ? 11.640 4.228 -16.273 1.00 80.00 88 MET A N 1
ATOM 663 C CA . MET A 1 88 ? 12.733 5.074 -16.764 1.00 80.00 88 MET A CA 1
ATOM 664 C C . MET A 1 88 ? 13.919 4.245 -17.266 1.00 80.00 88 MET A C 1
ATOM 666 O O . MET A 1 88 ? 14.484 4.570 -18.310 1.00 80.00 88 MET A O 1
AT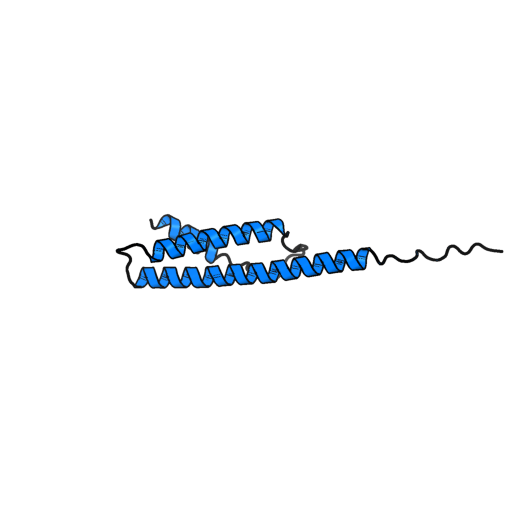OM 670 N N . GLU A 1 89 ? 14.288 3.172 -16.564 1.00 76.12 89 GLU A N 1
ATOM 671 C CA . GLU A 1 89 ? 15.387 2.297 -16.976 1.00 76.12 89 GLU A CA 1
ATOM 672 C C . GLU A 1 89 ? 15.069 1.537 -18.271 1.00 76.12 89 GLU A C 1
ATOM 674 O O . GLU A 1 89 ? 15.920 1.466 -19.160 1.00 76.12 89 GLU A O 1
ATOM 679 N N . GLU A 1 90 ? 13.852 1.010 -18.422 1.0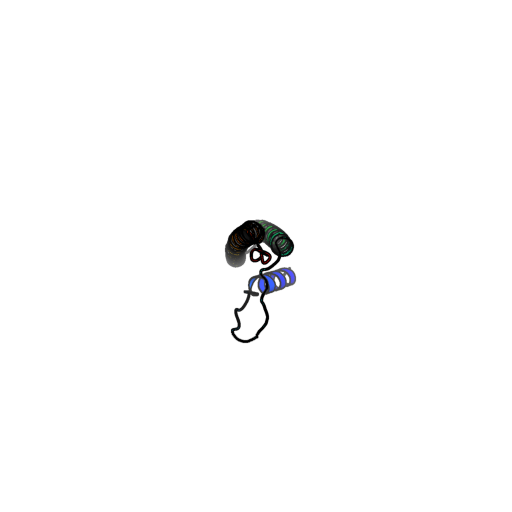0 72.38 90 GLU A N 1
ATOM 680 C CA . GLU A 1 90 ? 13.416 0.370 -19.670 1.00 72.38 90 GLU A CA 1
ATOM 681 C C . GLU A 1 90 ? 13.431 1.354 -20.844 1.00 72.38 90 GLU A C 1
ATOM 683 O O . GLU A 1 90 ? 13.951 1.038 -21.918 1.00 72.38 90 GLU A O 1
ATOM 688 N N . THR A 1 91 ? 12.956 2.581 -20.618 1.00 74.00 91 THR A N 1
ATOM 689 C CA . THR A 1 91 ? 12.989 3.652 -21.625 1.00 74.00 91 THR A CA 1
ATOM 690 C C . THR A 1 91 ? 14.429 4.007 -22.014 1.00 74.00 91 THR A C 1
ATOM 692 O O . THR A 1 91 ? 14.751 4.135 -23.200 1.00 74.00 91 THR A O 1
ATOM 695 N N . TYR A 1 92 ? 15.329 4.116 -21.032 1.00 71.12 92 TYR A N 1
ATOM 696 C CA . TYR A 1 92 ? 16.750 4.384 -21.261 1.00 71.12 92 TYR A CA 1
ATOM 697 C C . TYR A 1 92 ? 17.419 3.260 -22.065 1.00 71.12 92 TYR A C 1
ATOM 699 O O . TYR A 1 92 ? 18.089 3.529 -23.066 1.00 71.12 92 TYR A O 1
ATOM 707 N N . LYS A 1 93 ? 17.189 1.995 -21.690 1.00 67.88 93 LYS A N 1
ATOM 708 C CA . LYS A 1 93 ? 17.708 0.822 -22.411 1.00 67.88 93 LYS A CA 1
ATOM 709 C C . LYS A 1 93 ? 17.199 0.767 -23.845 1.00 67.88 93 LYS A C 1
ATOM 711 O O . LYS A 1 93 ? 17.994 0.514 -24.742 1.00 67.88 93 LYS A O 1
ATOM 716 N N . HIS A 1 94 ? 15.916 1.041 -24.082 1.00 59.69 94 HIS A N 1
ATOM 717 C CA . HIS A 1 94 ? 15.356 1.059 -25.434 1.00 59.69 94 HIS A CA 1
ATOM 718 C C . HIS A 1 94 ? 16.003 2.145 -26.308 1.00 59.69 94 HIS A C 1
ATOM 720 O O . HIS A 1 94 ? 16.337 1.901 -27.467 1.00 59.69 94 HIS A O 1
ATOM 726 N N . THR A 1 95 ? 16.256 3.321 -25.730 1.00 61.00 95 THR A N 1
ATOM 727 C CA . THR A 1 95 ? 16.882 4.448 -26.436 1.00 61.00 95 THR A CA 1
ATOM 728 C C . THR A 1 95 ? 18.355 4.172 -26.764 1.00 61.00 95 THR A C 1
ATOM 730 O O . THR A 1 95 ? 18.801 4.455 -27.873 1.00 61.00 95 THR A O 1
ATOM 733 N N . HIS A 1 96 ? 19.111 3.558 -25.845 1.00 55.50 96 HIS A N 1
ATOM 734 C CA . HIS A 1 96 ? 20.529 3.235 -26.053 1.00 55.50 96 HIS A CA 1
ATOM 735 C C . HIS A 1 96 ? 20.779 1.934 -26.831 1.00 55.50 96 HIS A C 1
ATOM 737 O O . HIS A 1 96 ? 21.791 1.836 -27.520 1.00 55.50 96 HIS A O 1
ATOM 743 N N . ALA A 1 97 ? 19.868 0.958 -26.800 1.00 55.72 97 ALA A N 1
ATOM 744 C CA . ALA A 1 97 ? 19.949 -0.237 -27.647 1.00 55.72 97 ALA A CA 1
ATOM 745 C C . ALA A 1 97 ? 19.746 0.092 -29.139 1.00 55.72 97 ALA A C 1
ATOM 747 O O . ALA A 1 97 ? 20.255 -0.616 -30.005 1.00 55.72 97 ALA A O 1
ATOM 748 N N . ASN A 1 98 ? 19.052 1.196 -29.439 1.00 48.06 98 ASN A N 1
ATOM 749 C CA . ASN A 1 98 ? 18.894 1.732 -30.794 1.00 48.06 98 ASN A CA 1
ATOM 750 C C . ASN A 1 98 ? 20.10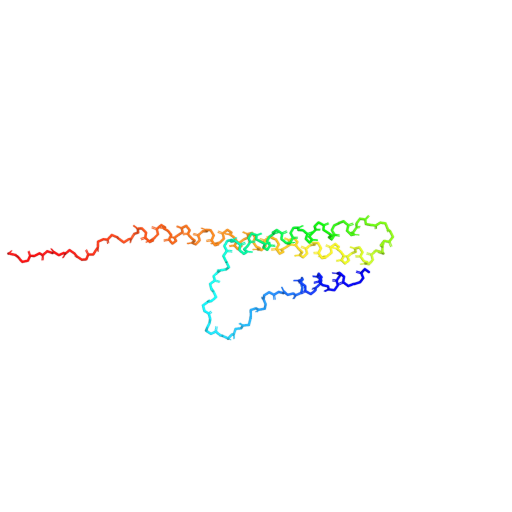5 2.566 -31.263 1.00 48.06 98 ASN A C 1
ATOM 752 O O . ASN A 1 98 ? 20.170 2.983 -32.416 1.00 48.06 98 ASN A O 1
ATOM 756 N N . LEU A 1 99 ? 21.096 2.779 -30.389 1.00 51.00 99 LEU A N 1
ATOM 757 C CA . LEU A 1 99 ? 22.368 3.430 -30.702 1.00 51.00 99 LEU A CA 1
ATOM 758 C C . LEU A 1 99 ? 23.497 2.401 -30.844 1.00 51.00 99 LEU A C 1
ATOM 760 O O . LEU A 1 99 ? 24.585 2.581 -30.304 1.00 51.00 99 LEU A O 1
ATOM 764 N N . ASN A 1 100 ? 23.273 1.375 -31.665 1.00 50.56 100 ASN A N 1
ATOM 765 C CA . ASN A 1 100 ? 24.357 0.682 -32.364 1.00 50.56 100 ASN A CA 1
ATOM 766 C C . ASN A 1 100 ? 24.552 1.318 -33.760 1.00 50.56 100 ASN A C 1
ATOM 768 O O . ASN A 1 100 ? 24.132 0.731 -34.761 1.00 50.56 100 ASN A O 1
ATOM 772 N N . PRO A 1 101 ? 25.154 2.518 -33.899 1.00 53.25 101 PRO A N 1
ATOM 773 C CA . PRO A 1 101 ? 25.636 2.955 -35.189 1.00 53.25 101 PRO A CA 1
ATOM 774 C C . PRO A 1 101 ? 26.992 2.289 -35.449 1.00 53.25 101 PRO A C 1
ATOM 776 O O . PRO A 1 101 ? 27.936 2.437 -34.680 1.00 53.25 101 PRO A O 1
ATOM 779 N N . LEU A 1 102 ? 27.078 1.622 -36.599 1.00 52.72 102 LEU A N 1
ATOM 780 C CA . LEU A 1 102 ? 28.313 1.384 -37.348 1.00 52.72 102 LEU A CA 1
ATOM 781 C C . LEU A 1 102 ? 29.263 0.342 -36.739 1.00 52.72 102 LEU A C 1
ATOM 783 O O . LEU A 1 102 ? 30.201 0.640 -36.002 1.00 52.72 102 LEU A O 1
ATOM 787 N N . GLY A 1 103 ? 29.093 -0.903 -37.196 1.00 51.47 103 GLY A N 1
ATOM 788 C CA . GLY A 1 103 ? 30.230 -1.816 -37.299 1.00 51.47 103 GLY A CA 1
ATOM 789 C C . GLY A 1 103 ? 31.396 -1.136 -38.040 1.00 51.47 103 GLY A C 1
ATOM 790 O O . GLY A 1 103 ? 31.156 -0.247 -38.864 1.00 51.47 103 GLY A O 1
ATOM 791 N N . PRO A 1 104 ? 32.650 -1.521 -37.745 1.00 56.28 104 PRO A N 1
ATOM 792 C CA . PRO A 1 104 ? 33.826 -0.861 -38.299 1.00 56.28 104 PRO A CA 1
ATOM 793 C C . PRO A 1 104 ? 33.729 -0.817 -39.831 1.00 56.28 104 PRO A C 1
ATOM 795 O O . PRO A 1 104 ? 33.329 -1.824 -40.432 1.00 56.28 104 PRO A O 1
ATOM 798 N N . PRO A 1 105 ? 34.053 0.321 -40.474 1.00 51.91 105 PRO A N 1
ATOM 799 C CA . PRO A 1 105 ? 33.968 0.433 -41.920 1.00 51.91 105 PRO A CA 1
ATOM 800 C C . PRO A 1 105 ? 34.848 -0.648 -42.550 1.00 51.91 105 PRO A C 1
ATOM 802 O O . PRO A 1 105 ? 36.061 -0.700 -42.346 1.00 51.91 105 PRO A O 1
ATOM 805 N N . LYS A 1 106 ? 34.214 -1.561 -43.293 1.00 59.62 106 LYS A N 1
ATOM 806 C CA . LYS A 1 106 ? 34.898 -2.481 -44.206 1.00 59.62 106 LYS A CA 1
ATOM 807 C C . LYS A 1 106 ? 35.338 -1.677 -45.427 1.00 59.62 106 LYS A C 1
ATOM 809 O O . LYS A 1 106 ? 34.773 -1.844 -46.506 1.00 59.62 106 LYS A O 1
ATOM 814 N N . ASP A 1 107 ? 36.344 -0.831 -45.264 1.00 59.44 107 ASP A N 1
ATOM 815 C CA . ASP A 1 107 ? 37.015 -0.256 -46.419 1.00 59.44 107 ASP A CA 1
ATOM 816 C C . ASP A 1 107 ? 38.010 -1.278 -46.960 1.00 59.44 107 ASP A C 1
ATOM 818 O O . ASP A 1 107 ? 39.003 -1.669 -46.343 1.00 59.44 107 ASP A O 1
ATOM 822 N N . LYS A 1 108 ? 37.618 -1.807 -48.117 1.00 53.47 108 LYS A N 1
ATOM 823 C CA . LYS A 1 108 ? 38.387 -2.712 -48.952 1.00 53.47 108 LYS A CA 1
ATOM 824 C C . LYS A 1 108 ? 39.531 -1.924 -49.591 1.00 53.47 108 LYS A C 1
ATOM 826 O O . LYS A 1 108 ? 39.290 -0.934 -50.267 1.00 53.47 108 LYS A O 1
ATOM 831 N N . ASN A 1 109 ? 40.738 -2.436 -49.390 1.00 46.19 109 ASN A N 1
ATOM 832 C CA . ASN A 1 109 ? 41.876 -2.440 -50.314 1.00 46.19 109 ASN A CA 1
ATOM 833 C C . ASN A 1 109 ? 41.532 -2.008 -51.762 1.00 46.19 109 ASN A C 1
ATOM 835 O O . ASN A 1 109 ? 40.789 -2.752 -52.405 1.00 46.19 109 ASN A O 1
ATOM 839 N N . VAL A 1 110 ? 42.108 -0.895 -52.249 1.00 44.94 110 VAL A N 1
ATOM 840 C CA . VAL A 1 110 ? 42.735 -0.687 -53.584 1.00 44.94 110 VAL A CA 1
ATOM 841 C C . VAL A 1 110 ? 43.707 0.487 -53.476 1.00 44.94 110 VAL A C 1
ATOM 843 O O . VAL A 1 110 ? 43.276 1.549 -52.977 1.00 44.94 110 VAL A O 1
#

Organism: Mycena chlorophos (NCBI:txid658473)